Protein AF-A0A4R0XWU2-F1 (afdb_monomer_lite)

Structure (mmCIF, N/CA/C/O backbone):
data_AF-A0A4R0XWU2-F1
#
_entry.id   AF-A0A4R0XWU2-F1
#
loop_
_atom_site.group_PDB
_atom_site.id
_atom_site.type_symbol
_atom_site.label_atom_id
_atom_site.label_alt_id
_atom_site.label_comp_id
_atom_site.label_asym_id
_atom_site.label_entity_id
_atom_site.label_seq_id
_atom_site.pdbx_PDB_ins_code
_atom_site.Cartn_x
_atom_site.Cartn_y
_atom_site.Cartn_z
_atom_site.occupancy
_atom_site.B_iso_or_equiv
_atom_site.auth_seq_id
_atom_site.auth_comp_id
_atom_site.auth_asym_id
_atom_site.auth_atom_id
_atom_site.pdbx_PDB_model_num
ATOM 1 N N . MET A 1 1 ? 13.293 0.144 -10.198 1.00 51.25 1 MET A N 1
ATOM 2 C CA . MET A 1 1 ? 11.948 -0.428 -10.426 1.00 51.25 1 MET A CA 1
ATOM 3 C C . MET A 1 1 ? 11.017 0.137 -9.371 1.00 51.25 1 MET A C 1
ATOM 5 O O . MET A 1 1 ? 11.214 -0.128 -8.193 1.00 51.25 1 MET A O 1
ATOM 9 N N . GLY A 1 2 ? 10.109 1.025 -9.764 1.00 75.50 2 GLY A N 1
ATOM 10 C CA . GLY A 1 2 ? 9.207 1.715 -8.846 1.00 75.50 2 GLY A CA 1
ATOM 11 C C . GLY A 1 2 ? 7.765 1.360 -9.163 1.00 75.50 2 GLY A C 1
ATOM 12 O O . GLY A 1 2 ? 7.412 1.183 -10.322 1.00 75.50 2 GLY A O 1
ATOM 13 N N . TYR A 1 3 ? 6.938 1.264 -8.131 1.00 83.50 3 TYR A N 1
ATOM 14 C CA . TYR A 1 3 ? 5.495 1.128 -8.294 1.00 83.50 3 TYR A CA 1
ATOM 15 C C . TYR A 1 3 ? 4.906 2.440 -8.824 1.00 83.50 3 TYR A C 1
ATOM 17 O O . TYR A 1 3 ? 5.353 3.520 -8.410 1.00 83.50 3 TYR A O 1
ATOM 25 N N . SER A 1 4 ? 3.908 2.348 -9.706 1.00 87.81 4 SER A N 1
ATOM 26 C CA . SER A 1 4 ? 3.187 3.515 -10.222 1.00 87.81 4 SER A CA 1
ATOM 27 C C . SER A 1 4 ? 2.447 4.242 -9.099 1.00 87.81 4 SER A C 1
ATOM 29 O O . SER A 1 4 ? 2.113 3.649 -8.070 1.00 87.81 4 SER A O 1
ATOM 31 N N . LYS A 1 5 ? 2.207 5.544 -9.280 1.00 85.00 5 LYS A N 1
ATOM 32 C CA . LYS A 1 5 ? 1.458 6.354 -8.311 1.00 85.00 5 LYS A CA 1
ATOM 33 C C . LYS A 1 5 ? 0.059 5.774 -8.079 1.00 85.00 5 LYS A C 1
ATOM 35 O O . LYS A 1 5 ? -0.304 5.546 -6.932 1.00 85.00 5 LYS A O 1
ATOM 40 N N . ASP A 1 6 ? -0.642 5.428 -9.154 1.00 88.06 6 ASP A N 1
ATOM 41 C CA . ASP A 1 6 ? -2.009 4.898 -9.088 1.00 88.06 6 ASP A CA 1
ATOM 42 C C . ASP A 1 6 ? -2.085 3.591 -8.297 1.00 88.06 6 ASP A C 1
ATOM 44 O O . ASP A 1 6 ? -3.015 3.374 -7.524 1.00 88.06 6 ASP A O 1
ATOM 48 N N . PHE A 1 7 ? -1.071 2.728 -8.430 1.00 89.88 7 PHE A N 1
ATOM 49 C CA . PHE A 1 7 ? -1.008 1.497 -7.651 1.00 89.88 7 PHE A CA 1
ATOM 50 C C . PHE A 1 7 ? -0.840 1.782 -6.157 1.00 89.88 7 PHE A C 1
ATOM 52 O O . PHE A 1 7 ? -1.537 1.189 -5.338 1.00 89.88 7 PHE A O 1
ATOM 59 N N . LYS A 1 8 ? 0.051 2.712 -5.791 1.00 89.44 8 LYS A N 1
ATOM 60 C CA . LYS A 1 8 ? 0.256 3.103 -4.387 1.00 89.44 8 LYS A CA 1
ATOM 61 C C . LYS A 1 8 ? -1.017 3.686 -3.791 1.00 89.44 8 LYS A C 1
ATOM 63 O O . LYS A 1 8 ? -1.410 3.273 -2.703 1.00 89.44 8 LYS A O 1
ATOM 68 N N . ASP A 1 9 ? -1.660 4.596 -4.515 1.00 88.56 9 ASP A N 1
ATOM 69 C CA . ASP A 1 9 ? -2.883 5.259 -4.068 1.00 88.56 9 ASP A CA 1
ATOM 70 C C . ASP A 1 9 ? -4.004 4.232 -3.868 1.00 88.56 9 ASP A C 1
ATOM 72 O O . ASP A 1 9 ? -4.612 4.203 -2.801 1.00 88.56 9 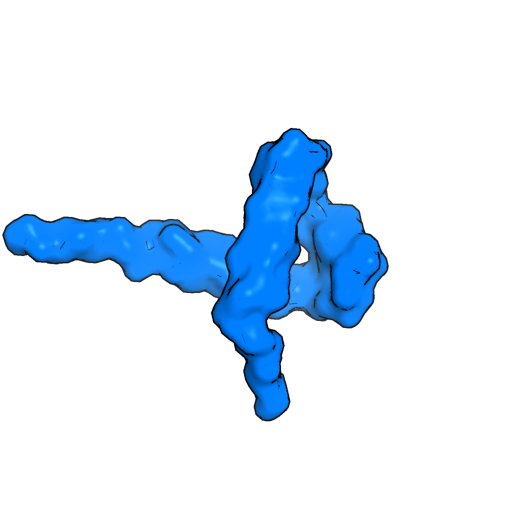ASP A O 1
ATOM 76 N N . LYS A 1 10 ? -4.177 3.293 -4.808 1.00 91.25 10 LYS A N 1
ATOM 77 C CA . LYS A 1 10 ? -5.151 2.198 -4.685 1.00 91.25 10 LYS A CA 1
ATOM 78 C C . LYS A 1 10 ? -4.883 1.301 -3.474 1.00 91.25 10 LYS A C 1
ATOM 80 O O . LYS A 1 10 ? -5.818 0.926 -2.769 1.00 91.25 10 LYS A O 1
ATOM 85 N N . VAL A 1 11 ? -3.619 0.954 -3.213 1.00 90.44 11 VAL A N 1
ATOM 86 C CA . VAL A 1 11 ? -3.248 0.150 -2.036 1.00 90.44 11 VAL A CA 1
ATOM 87 C C . VAL A 1 11 ? -3.605 0.892 -0.748 1.00 90.44 11 VAL A C 1
ATOM 89 O O . VAL A 1 11 ? -4.211 0.301 0.142 1.00 90.44 11 VAL A O 1
ATOM 92 N N . ILE A 1 12 ? -3.269 2.181 -0.647 1.00 88.19 12 ILE A N 1
ATOM 93 C CA . ILE A 1 12 ? -3.572 3.000 0.535 1.00 88.19 12 ILE A CA 1
ATOM 94 C C . ILE A 1 12 ? -5.086 3.205 0.707 1.00 88.19 12 ILE A C 1
ATOM 96 O O . ILE A 1 12 ? -5.580 3.122 1.832 1.00 88.19 12 ILE A O 1
ATOM 100 N N . GLU A 1 13 ? -5.828 3.414 -0.380 1.00 90.38 13 GLU A N 1
ATOM 101 C CA . GLU A 1 13 ? -7.284 3.577 -0.364 1.00 90.38 13 GLU A CA 1
ATOM 102 C C . GLU A 1 13 ? -7.987 2.311 0.136 1.00 90.38 13 GLU A C 1
ATOM 104 O O . GLU A 1 13 ? -8.789 2.377 1.068 1.00 90.38 13 GLU A O 1
ATOM 109 N N . ILE A 1 14 ? -7.632 1.144 -0.412 1.00 89.75 14 ILE A N 1
ATOM 110 C CA . ILE A 1 14 ? -8.172 -0.150 0.033 1.00 89.75 14 ILE A CA 1
ATOM 111 C C . ILE A 1 14 ? -7.805 -0.397 1.499 1.00 89.75 14 ILE A C 1
ATOM 113 O O . ILE A 1 14 ? -8.650 -0.794 2.299 1.00 89.75 14 ILE A O 1
ATOM 117 N N . MET A 1 15 ? -6.568 -0.082 1.894 1.00 90.25 15 MET A N 1
ATOM 118 C CA . MET A 1 15 ? -6.149 -0.193 3.290 1.00 90.25 15 MET A CA 1
ATOM 119 C C . MET A 1 15 ? -6.986 0.665 4.239 1.00 90.25 15 MET A C 1
ATOM 121 O O . MET A 1 15 ? -7.324 0.202 5.330 1.00 90.25 15 MET A O 1
ATOM 125 N N . ALA A 1 16 ? -7.300 1.901 3.849 1.00 88.38 16 ALA A N 1
ATOM 126 C CA . ALA A 1 16 ? -8.117 2.808 4.645 1.00 88.38 16 ALA A CA 1
ATOM 127 C C . ALA A 1 16 ? -9.582 2.352 4.696 1.00 88.38 16 ALA A C 1
ATOM 129 O O . ALA A 1 16 ? -10.174 2.322 5.776 1.00 88.38 16 ALA A O 1
ATOM 130 N N . ARG A 1 17 ? -10.138 1.944 3.549 1.00 90.94 17 ARG A N 1
ATOM 131 C CA . ARG A 1 17 ? -11.521 1.472 3.407 1.00 90.94 17 ARG A CA 1
ATOM 132 C C . ARG A 1 17 ? -11.789 0.213 4.231 1.00 90.94 17 ARG A C 1
ATOM 134 O O . ARG A 1 17 ? -12.745 0.184 4.999 1.00 90.94 17 ARG A O 1
ATOM 141 N N . ASP A 1 18 ? -10.915 -0.784 4.122 1.00 89.75 18 ASP A N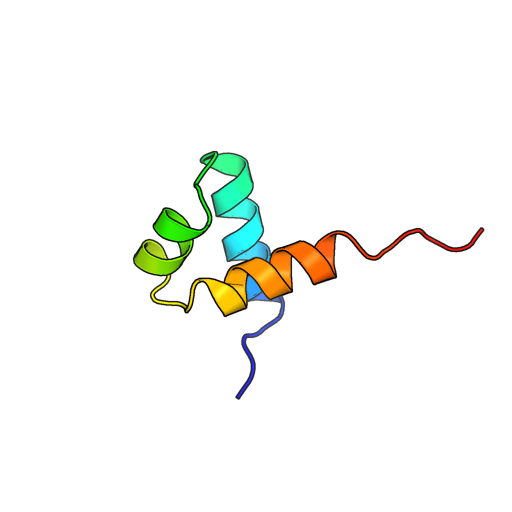 1
ATOM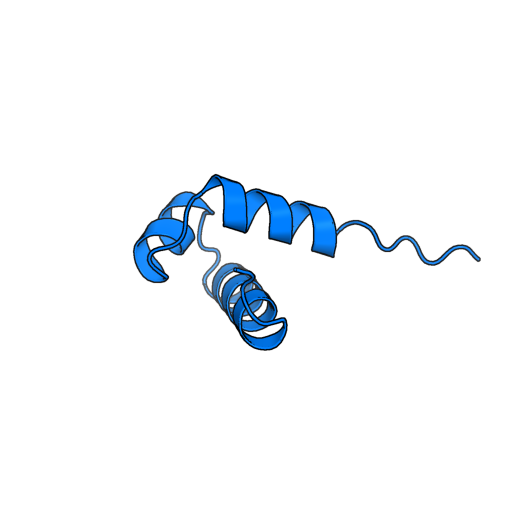 142 C CA . ASP A 1 18 ? -11.073 -2.085 4.787 1.00 89.75 18 ASP A CA 1
ATOM 143 C C . ASP A 1 18 ? -10.416 -2.140 6.176 1.00 89.75 18 ASP A C 1
ATOM 145 O O . ASP A 1 18 ? -10.361 -3.199 6.807 1.00 89.75 18 ASP A O 1
ATOM 149 N N . LYS A 1 19 ? -9.877 -1.009 6.661 1.00 87.88 19 LYS A N 1
ATOM 150 C CA . LYS A 1 19 ? -9.096 -0.907 7.909 1.00 87.88 19 LYS A CA 1
ATOM 151 C C . LYS A 1 19 ? -8.000 -1.981 7.999 1.00 87.88 19 LYS A C 1
ATOM 153 O O . LYS A 1 19 ? -7.731 -2.543 9.064 1.00 87.88 19 LYS A O 1
ATOM 158 N N . MET A 1 20 ? -7.357 -2.286 6.871 1.00 88.06 20 MET A N 1
ATOM 159 C CA . MET A 1 20 ? -6.332 -3.324 6.802 1.00 88.06 20 MET A CA 1
ATOM 160 C C . MET A 1 20 ? -5.021 -2.868 7.439 1.00 88.06 20 MET A C 1
ATOM 162 O O . MET A 1 20 ? -4.523 -1.763 7.216 1.00 88.06 20 MET A O 1
ATOM 166 N N . SER A 1 21 ? -4.399 -3.776 8.190 1.00 90.56 21 SER A N 1
ATOM 167 C CA . SER A 1 21 ? -3.039 -3.571 8.676 1.00 90.56 21 SER A CA 1
ATOM 168 C C . SER A 1 21 ? -2.029 -3.652 7.527 1.00 90.56 21 SER A C 1
ATOM 170 O O . SER A 1 21 ? -2.246 -4.325 6.518 1.00 90.56 21 SER A O 1
ATOM 172 N N . VAL A 1 22 ? -0.871 -3.013 7.711 1.00 89.62 22 VAL A N 1
ATOM 173 C CA . VAL A 1 22 ? 0.246 -3.041 6.748 1.00 89.62 22 VAL A CA 1
ATOM 174 C C . VAL A 1 22 ? 0.639 -4.473 6.376 1.00 89.62 22 VAL A C 1
ATOM 176 O O . VAL A 1 22 ? 0.899 -4.754 5.213 1.00 89.62 22 VAL A O 1
ATOM 179 N N . ARG A 1 23 ? 0.653 -5.393 7.351 1.00 92.12 23 ARG A N 1
ATOM 180 C CA . ARG A 1 23 ? 0.989 -6.805 7.114 1.00 92.12 23 ARG A CA 1
ATOM 181 C C . ARG A 1 23 ? -0.028 -7.482 6.197 1.00 92.12 23 ARG A C 1
ATOM 183 O O . ARG A 1 23 ? 0.368 -8.172 5.265 1.00 92.12 23 ARG A O 1
ATOM 190 N N . LYS A 1 24 ? -1.322 -7.246 6.434 1.00 92.62 24 LYS A N 1
ATOM 191 C CA . LYS A 1 24 ? -2.397 -7.829 5.624 1.00 92.62 24 LYS A CA 1
ATOM 192 C C . LYS A 1 24 ? -2.380 -7.272 4.200 1.00 92.62 24 LYS A C 1
ATOM 194 O O . LYS A 1 24 ? -2.549 -8.023 3.252 1.00 92.62 24 LYS A O 1
ATOM 199 N N . ALA A 1 25 ? -2.107 -5.978 4.044 1.00 91.00 25 ALA A N 1
ATOM 200 C CA . ALA A 1 25 ? -1.961 -5.347 2.735 1.00 91.00 25 ALA A CA 1
ATOM 201 C C . ALA A 1 25 ? -0.727 -5.841 1.973 1.00 91.00 25 ALA A C 1
ATOM 203 O O . ALA A 1 25 ? -0.819 -6.135 0.788 1.00 91.00 25 ALA A O 1
ATOM 204 N N . ALA A 1 26 ? 0.404 -6.007 2.661 1.00 92.25 26 ALA A N 1
ATOM 205 C CA . ALA A 1 26 ? 1.623 -6.563 2.081 1.00 92.25 26 ALA A CA 1
ATOM 206 C C . ALA A 1 26 ? 1.381 -7.959 1.496 1.00 92.25 26 ALA A C 1
ATOM 208 O O . ALA A 1 26 ? 1.749 -8.225 0.357 1.00 92.25 26 ALA A O 1
ATOM 209 N N . GLN A 1 27 ? 0.685 -8.818 2.246 1.00 93.62 27 GLN A N 1
ATOM 210 C CA . GLN A 1 27 ? 0.286 -10.143 1.771 1.00 93.62 27 GLN A CA 1
ATOM 211 C C . GLN A 1 27 ? -0.719 -10.068 0.616 1.00 93.62 27 GLN A C 1
ATOM 213 O O . GLN A 1 27 ? -0.560 -10.776 -0.371 1.00 93.62 27 GLN A O 1
ATOM 218 N N . HIS A 1 28 ? -1.729 -9.199 0.714 1.00 91.88 28 HIS A N 1
ATOM 219 C CA . HIS A 1 28 ? -2.793 -9.096 -0.287 1.00 91.88 28 HIS A CA 1
ATOM 220 C C . HIS A 1 28 ? -2.291 -8.594 -1.649 1.00 91.88 28 HIS A C 1
ATOM 222 O O . HIS A 1 28 ? -2.669 -9.130 -2.684 1.00 91.88 28 HIS A O 1
ATOM 228 N N . PHE A 1 29 ? -1.417 -7.587 -1.649 1.00 89.12 29 PHE A N 1
ATOM 229 C CA . PHE A 1 29 ? -0.858 -6.993 -2.866 1.00 89.12 29 PHE A CA 1
ATOM 230 C C . PHE A 1 29 ? 0.489 -7.599 -3.273 1.00 89.12 29 PHE A C 1
ATOM 232 O O . PHE A 1 29 ? 1.091 -7.137 -4.239 1.00 89.12 29 PHE A O 1
ATOM 239 N N . ASN A 1 30 ? 0.963 -8.610 -2.537 1.00 91.75 30 ASN A N 1
ATOM 240 C CA . ASN A 1 30 ? 2.273 -9.233 -2.708 1.00 91.75 30 ASN A CA 1
ATOM 241 C C . ASN A 1 30 ? 3.422 -8.208 -2.789 1.00 91.75 30 ASN A C 1
ATOM 243 O O . ASN A 1 30 ? 4.264 -8.234 -3.686 1.00 91.75 30 ASN A O 1
ATOM 247 N N . VAL A 1 31 ? 3.428 -7.264 -1.849 1.00 90.31 31 VAL A N 1
ATOM 248 C CA . VAL A 1 31 ? 4.455 -6.222 -1.730 1.00 90.31 31 VAL A CA 1
ATOM 249 C C . VAL A 1 31 ? 5.122 -6.292 -0.366 1.00 90.31 31 VAL A C 1
ATOM 251 O O . VAL A 1 31 ? 4.523 -6.703 0.625 1.00 90.31 31 VAL A O 1
ATOM 254 N N . CYS A 1 32 ? 6.369 -5.840 -0.277 1.00 92.31 32 CYS A N 1
ATOM 255 C CA . CYS A 1 32 ? 7.082 -5.836 0.992 1.00 92.31 32 CYS A CA 1
ATOM 256 C C . CYS A 1 32 ? 6.416 -4.897 2.010 1.00 92.31 32 CYS A C 1
ATOM 258 O O . CYS A 1 32 ? 6.017 -3.773 1.695 1.00 92.31 32 CYS A O 1
ATOM 260 N N . IL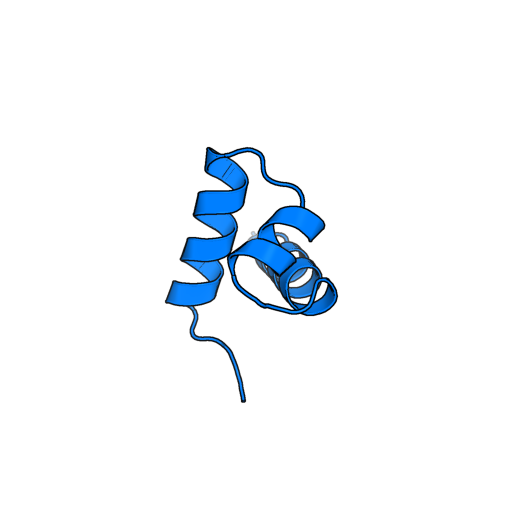E A 1 33 ? 6.389 -5.321 3.277 1.00 92.06 33 ILE A N 1
ATOM 261 C CA . ILE A 1 33 ? 5.878 -4.515 4.400 1.00 92.06 33 ILE A CA 1
ATOM 262 C C . ILE A 1 33 ? 6.557 -3.141 4.433 1.00 92.06 33 ILE A C 1
ATOM 264 O O . ILE A 1 33 ? 5.884 -2.118 4.554 1.00 92.06 33 ILE A O 1
ATOM 268 N N . GLN A 1 34 ? 7.883 -3.113 4.273 1.00 91.19 34 GLN A N 1
ATOM 269 C CA . GLN A 1 34 ? 8.662 -1.877 4.289 1.00 91.19 34 GLN A CA 1
ATOM 270 C C . GLN A 1 34 ? 8.267 -0.925 3.153 1.00 91.19 34 GLN A C 1
ATOM 272 O O . GLN A 1 34 ? 8.240 0.289 3.342 1.00 91.19 34 GLN A O 1
ATOM 277 N N . THR A 1 35 ? 7.882 -1.461 1.994 1.00 90.81 35 THR A N 1
ATOM 278 C CA . THR A 1 35 ? 7.404 -0.673 0.856 1.00 90.81 35 THR A CA 1
ATOM 279 C C . THR A 1 35 ? 6.102 0.056 1.191 1.00 90.81 35 THR A C 1
ATOM 281 O O . THR A 1 35 ? 6.021 1.267 0.992 1.00 90.81 35 THR A O 1
ATOM 284 N N . ILE A 1 36 ? 5.122 -0.638 1.780 1.00 90.00 36 ILE A N 1
ATOM 285 C CA . ILE A 1 36 ? 3.859 -0.014 2.215 1.00 90.00 36 ILE A CA 1
ATOM 286 C C . ILE A 1 36 ? 4.102 0.996 3.342 1.00 90.00 36 ILE A C 1
ATOM 288 O O . ILE A 1 36 ? 3.515 2.078 3.341 1.00 90.00 36 ILE A O 1
ATOM 292 N N . GLN A 1 37 ? 4.981 0.682 4.301 1.00 89.88 37 GLN A N 1
ATOM 293 C CA . GLN A 1 37 ? 5.343 1.626 5.364 1.00 89.88 37 GLN A CA 1
ATOM 294 C C . GLN A 1 37 ? 5.949 2.911 4.796 1.00 89.88 37 GLN A C 1
ATOM 296 O O . GLN A 1 37 ? 5.606 3.998 5.259 1.00 89.88 37 GLN A O 1
ATOM 301 N N . ASN A 1 38 ? 6.814 2.798 3.787 1.00 88.88 38 ASN A N 1
ATOM 302 C CA . ASN A 1 38 ? 7.399 3.954 3.117 1.00 88.88 38 ASN A CA 1
ATOM 303 C C . ASN A 1 38 ? 6.326 4.783 2.403 1.00 88.88 38 ASN A C 1
ATOM 305 O O . ASN A 1 38 ? 6.332 6.002 2.538 1.00 88.88 38 ASN A O 1
ATOM 309 N N . TRP A 1 39 ? 5.361 4.152 1.725 1.00 87.12 39 TRP A N 1
ATOM 310 C CA . TRP A 1 39 ? 4.245 4.881 1.107 1.00 87.12 39 TRP A CA 1
ATOM 311 C C . TRP A 1 39 ? 3.411 5.627 2.135 1.00 87.12 39 TRP A C 1
ATOM 313 O O . TRP A 1 39 ? 3.154 6.810 1.949 1.00 87.12 39 TRP A O 1
ATOM 323 N N . LYS A 1 40 ? 3.086 4.982 3.260 1.00 82.75 40 LYS A N 1
ATOM 324 C CA . LYS A 1 40 ? 2.335 5.616 4.347 1.00 82.75 40 LYS A CA 1
ATOM 325 C C . LYS A 1 40 ? 3.072 6.826 4.933 1.00 82.75 40 LYS A C 1
ATOM 327 O O . LYS A 1 40 ? 2.440 7.820 5.272 1.00 82.75 40 LYS A O 1
ATOM 332 N N . LYS A 1 41 ? 4.403 6.768 5.044 1.00 82.25 41 LYS A N 1
ATOM 333 C CA . LYS A 1 41 ? 5.218 7.920 5.470 1.00 82.25 41 LYS A CA 1
ATOM 334 C C . LYS A 1 41 ? 5.183 9.042 4.431 1.00 82.25 41 LYS A C 1
ATOM 336 O O . LYS A 1 41 ? 4.932 10.184 4.795 1.00 82.25 41 LYS A O 1
ATOM 341 N N . SER A 1 42 ? 5.361 8.713 3.151 1.00 72.38 42 SER A N 1
ATOM 342 C CA . SER A 1 42 ? 5.341 9.690 2.055 1.00 72.38 42 SER A CA 1
ATOM 343 C C . SER A 1 42 ? 3.979 10.362 1.858 1.00 72.38 42 SER A C 1
ATOM 345 O O . SER A 1 42 ? 3.938 11.523 1.463 1.00 72.38 42 SER A O 1
ATOM 347 N N . THR A 1 43 ? 2.869 9.676 2.148 1.00 67.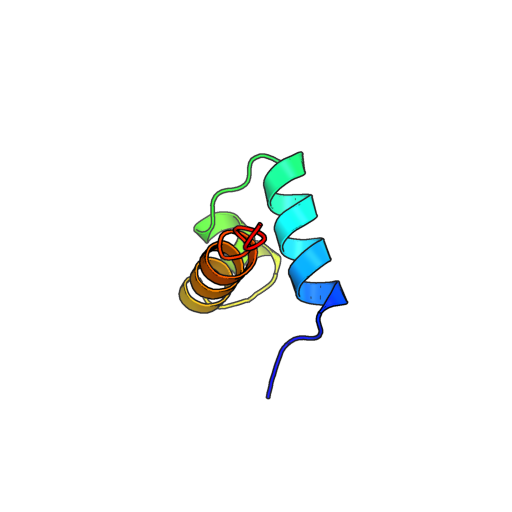25 43 THR A N 1
ATOM 348 C CA . THR A 1 43 ? 1.522 10.270 2.088 1.00 67.25 43 THR A CA 1
ATOM 349 C C . THR A 1 43 ? 1.240 11.233 3.242 1.00 67.25 43 THR A C 1
ATOM 351 O O . THR A 1 43 ? 0.403 12.113 3.094 1.00 67.25 43 THR A O 1
ATOM 354 N N . VAL A 1 44 ? 1.927 11.091 4.384 1.00 61.84 44 VAL A N 1
ATOM 355 C CA . VAL A 1 44 ? 1.736 11.958 5.564 1.00 61.84 44 VAL A CA 1
ATOM 356 C C . VAL A 1 44 ? 2.580 13.242 5.474 1.00 61.84 44 VAL A C 1
ATOM 358 O O . VAL A 1 44 ? 2.249 14.245 6.096 1.00 61.84 44 VAL A O 1
ATOM 361 N N . THR A 1 45 ? 3.628 13.275 4.646 1.00 51.47 45 THR A N 1
ATOM 362 C CA . THR A 1 45 ? 4.533 14.432 4.497 1.00 51.47 45 THR A CA 1
ATOM 363 C C . THR A 1 45 ? 4.115 15.428 3.410 1.00 51.47 45 THR A C 1
ATOM 365 O O . THR A 1 45 ? 4.921 15.810 2.563 1.00 51.47 45 THR A O 1
ATOM 368 N N . LYS A 1 46 ? 2.874 15.912 3.459 1.00 50.84 46 LYS A N 1
ATOM 369 C CA . LYS A 1 46 ? 2.571 17.269 2.979 1.00 50.84 46 LYS A CA 1
ATOM 370 C C . LYS A 1 46 ? 1.889 18.067 4.093 1.00 50.84 46 LYS A C 1
ATOM 372 O O . LYS A 1 46 ? 0.669 18.206 4.072 1.00 50.84 46 LYS A O 1
ATOM 377 N N . PRO A 1 47 ? 2.641 18.644 5.044 1.00 47.75 47 PRO A N 1
ATOM 378 C CA . PRO A 1 47 ? 2.274 19.972 5.493 1.00 47.75 47 PRO A CA 1
ATOM 379 C C . PRO A 1 47 ? 2.493 20.901 4.294 1.00 47.75 47 PRO A C 1
ATOM 381 O O . PRO A 1 47 ? 3.603 21.024 3.780 1.00 47.75 47 PRO A O 1
ATOM 384 N N . ILE A 1 48 ? 1.408 21.475 3.784 1.00 59.62 48 ILE A N 1
ATOM 385 C CA . ILE A 1 48 ? 1.467 22.633 2.894 1.00 59.62 48 ILE A CA 1
ATOM 386 C C . ILE A 1 48 ? 2.243 23.706 3.679 1.00 59.62 48 ILE A C 1
ATOM 388 O O . ILE A 1 48 ? 1.797 24.037 4.779 1.00 59.62 48 ILE A O 1
ATOM 392 N N . PRO A 1 49 ? 3.402 24.205 3.211 1.00 55.31 49 PRO A N 1
ATOM 393 C CA . PRO A 1 49 ? 3.967 25.408 3.795 1.00 55.31 49 PRO A CA 1
ATOM 394 C C . PRO A 1 49 ? 3.016 26.542 3.411 1.00 55.31 49 PRO A C 1
ATOM 396 O O . PRO A 1 49 ? 2.811 26.790 2.220 1.00 55.31 49 PRO A O 1
ATOM 399 N N . GLY A 1 50 ? 2.358 27.119 4.415 1.00 43.62 50 GLY A N 1
ATOM 400 C CA . GLY A 1 50 ? 1.706 28.420 4.284 1.00 43.62 50 GLY A CA 1
ATOM 401 C C . GLY A 1 50 ? 2.729 29.535 4.143 1.00 43.62 50 GLY A C 1
ATOM 402 O O . GLY A 1 50 ? 3.905 29.304 4.511 1.00 43.62 50 GLY A O 1
#

pLDDT: mean 82.53, std 14.06, range [43.62, 93.62]

Sequence (50 aa):
MGYSKDFKDKVIEIMARDKMSVRKAAQHFNVCIQTIQNWKKSTVTKPIPG

Radius of gyration: 11.41 Å; chains: 1; bounding box: 24×39×19 Å

Foldseek 3Di:
DDDDPVVLVVLVVCCVVVVDDLVRSCVVVVHDSVNNVVSVVVVVPDPPDD

Secondary structure (DSSP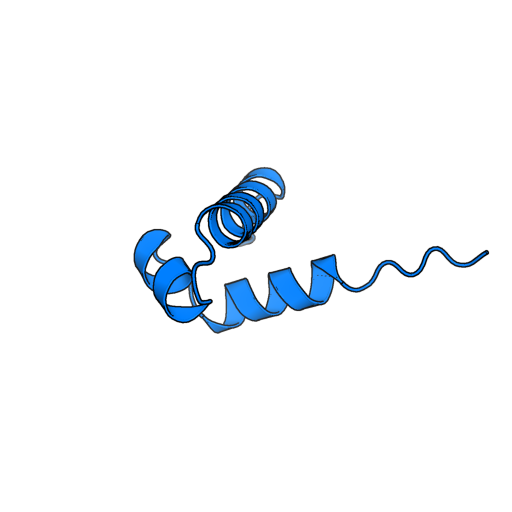, 8-state):
----HHHHHHHHHHHHHTT--HHHHHHHTT--HHHHHHHHHHHH------